Protein AF-H9FMF4-F1 (afdb_monomer_lite)

Secondary structure (DSSP, 8-state):
-HHHHHHHHHHHHHHHHHHHHHHHHHGGGTTT---PPPHHHHHHHHHSTT-SS-GGGS--------

Structure (mmCIF, N/CA/C/O backbone):
data_AF-H9FMF4-F1
#
_entry.id   AF-H9FMF4-F1
#
loop_
_atom_site.group_PDB
_atom_site.id
_atom_site.type_symbol
_atom_site.label_atom_id
_atom_site.label_alt_id
_atom_site.label_comp_id
_atom_site.label_asym_id
_atom_site.label_entity_id
_atom_site.label_seq_id
_atom_site.pdbx_PDB_ins_code
_atom_site.Cartn_x
_atom_site.Cartn_y
_atom_site.Cartn_z
_atom_site.occupancy
_atom_site.B_iso_or_equiv
_atom_site.auth_seq_id
_atom_site.auth_comp_id
_atom_site.auth_asym_id
_atom_site.auth_atom_id
_atom_site.pdbx_PDB_model_num
ATOM 1 N N . ASP A 1 1 ? -20.832 17.442 21.534 1.00 72.44 1 ASP A N 1
ATOM 2 C CA . ASP A 1 1 ? -19.873 17.387 22.658 1.00 72.44 1 ASP A CA 1
ATOM 3 C C . ASP A 1 1 ? -19.814 16.012 23.320 1.00 72.44 1 ASP A C 1
ATOM 5 O O . ASP A 1 1 ? -18.862 15.302 23.061 1.00 72.44 1 ASP A O 1
ATOM 9 N N . ASN A 1 2 ? -20.807 15.549 24.097 1.00 83.62 2 ASN A N 1
ATOM 10 C CA . ASN A 1 2 ? -20.680 14.252 24.805 1.00 83.62 2 ASN A CA 1
ATOM 11 C C . ASN A 1 2 ? -20.507 13.029 23.873 1.00 83.62 2 ASN A C 1
ATOM 13 O O . ASN A 1 2 ? -19.676 12.166 24.143 1.00 83.62 2 ASN A O 1
ATOM 17 N N . LEU A 1 3 ? -21.253 12.975 22.762 1.00 91.50 3 LEU A N 1
ATOM 18 C CA . LEU A 1 3 ? -21.086 11.936 21.735 1.00 91.50 3 LEU A CA 1
ATOM 19 C C . LEU A 1 3 ? -19.717 12.025 21.055 1.00 91.50 3 LEU A C 1
ATOM 21 O O . LEU A 1 3 ? -19.048 11.015 20.888 1.00 91.50 3 LEU A O 1
ATOM 25 N N . GLU A 1 4 ? -19.285 13.236 20.720 1.00 94.06 4 GLU A N 1
ATOM 26 C CA . GLU A 1 4 ? -17.999 13.493 20.074 1.00 94.06 4 GLU A CA 1
ATOM 27 C C . GLU A 1 4 ? -16.824 13.098 20.970 1.00 94.06 4 GLU A C 1
ATOM 29 O O . GLU A 1 4 ? -15.927 12.403 20.516 1.00 94.06 4 GLU A O 1
ATOM 34 N N . SER A 1 5 ? -16.851 13.450 22.259 1.00 91.44 5 SER A N 1
ATOM 35 C CA . SER A 1 5 ? -15.802 13.055 23.205 1.00 91.44 5 SER A CA 1
ATOM 36 C C . SER A 1 5 ? -15.731 11.539 23.405 1.00 91.44 5 SER A C 1
ATOM 38 O O . SER A 1 5 ? -14.639 11.002 23.568 1.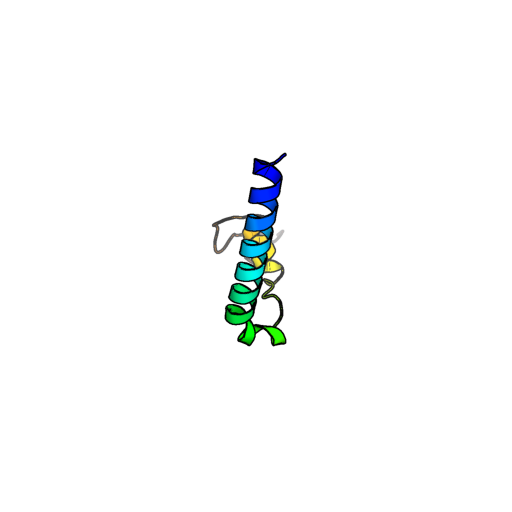00 91.44 5 SER A O 1
ATOM 40 N N . ARG A 1 6 ? -16.874 10.839 23.377 1.00 93.19 6 ARG A N 1
ATOM 41 C CA . ARG A 1 6 ? -16.913 9.369 23.455 1.00 93.19 6 ARG A CA 1
ATOM 42 C C . ARG A 1 6 ? -16.339 8.723 22.198 1.00 93.19 6 ARG A C 1
ATOM 44 O O . ARG A 1 6 ? -15.481 7.859 22.314 1.00 93.19 6 ARG A O 1
ATOM 51 N N . VAL A 1 7 ? -16.763 9.191 21.026 1.00 96.44 7 VAL A N 1
ATOM 52 C CA . VAL A 1 7 ? -16.239 8.717 19.739 1.00 96.44 7 VAL A CA 1
ATOM 53 C C . VAL A 1 7 ? -14.745 9.018 19.618 1.00 96.44 7 VAL A C 1
ATOM 55 O O . VAL A 1 7 ? -13.992 8.172 19.161 1.00 96.44 7 VAL A O 1
ATOM 58 N N . ALA A 1 8 ? -14.280 10.180 20.081 1.00 96.50 8 ALA A N 1
ATOM 59 C CA . ALA A 1 8 ? -12.863 10.535 20.046 1.00 96.50 8 ALA A CA 1
ATOM 60 C C . ALA A 1 8 ? -11.995 9.575 20.876 1.00 96.50 8 ALA A C 1
ATOM 62 O O . ALA A 1 8 ? -10.894 9.224 20.449 1.00 96.50 8 ALA A O 1
ATOM 63 N N . LEU A 1 9 ? -12.482 9.145 22.046 1.00 95.75 9 LEU A N 1
ATOM 64 C CA . LEU A 1 9 ? -11.779 8.164 22.872 1.00 95.75 9 LEU A CA 1
ATOM 65 C C . LEU A 1 9 ? -11.754 6.790 22.195 1.00 95.75 9 LEU A C 1
ATOM 67 O O . LEU A 1 9 ? -10.686 6.201 22.070 1.00 95.75 9 LEU A O 1
ATOM 71 N N . GLU A 1 10 ? -12.902 6.339 21.695 1.00 97.31 10 GLU A N 1
ATOM 72 C CA . GLU A 1 10 ? -13.028 5.069 20.977 1.00 97.31 10 GLU A CA 1
ATOM 73 C C . GLU A 1 10 ? -12.120 5.029 19.738 1.00 97.31 10 GLU A C 1
ATOM 75 O O . GLU A 1 10 ? -11.370 4.077 19.545 1.00 97.31 10 GLU A O 1
ATOM 80 N N . CYS A 1 11 ? -12.088 6.101 18.939 1.00 97.94 11 CYS A N 1
ATOM 81 C CA . CYS A 1 11 ? -11.188 6.204 17.792 1.00 97.94 11 CYS A CA 1
ATOM 82 C C . CYS A 1 11 ? -9.710 6.160 18.199 1.00 97.94 11 CYS A C 1
ATOM 84 O O . CYS A 1 11 ? -8.896 5.610 17.462 1.00 97.94 11 CYS A O 1
ATOM 86 N N . LYS A 1 12 ? -9.343 6.740 19.347 1.00 97.81 12 LYS A N 1
ATOM 87 C CA . LYS A 1 12 ? -7.961 6.705 19.839 1.00 97.81 12 LYS A CA 1
ATOM 88 C C . LYS A 1 12 ? -7.549 5.291 20.242 1.00 97.81 12 LYS A C 1
ATOM 90 O O . LYS A 1 12 ? -6.431 4.884 19.940 1.00 97.81 12 LYS A O 1
ATOM 95 N N . GLU A 1 13 ? -8.433 4.570 20.923 1.00 98.00 13 GLU A N 1
ATOM 96 C CA . GLU A 1 13 ? -8.196 3.186 21.337 1.00 98.00 13 GLU A CA 1
ATOM 97 C C . GLU A 1 13 ? -8.106 2.265 20.116 1.00 98.00 13 GLU A C 1
ATOM 99 O O . GLU A 1 13 ? -7.101 1.577 19.955 1.00 98.00 13 GLU A O 1
ATOM 104 N N . ALA A 1 14 ? -9.066 2.361 19.192 1.00 98.19 14 ALA A N 1
ATOM 105 C CA . ALA A 1 14 ? -9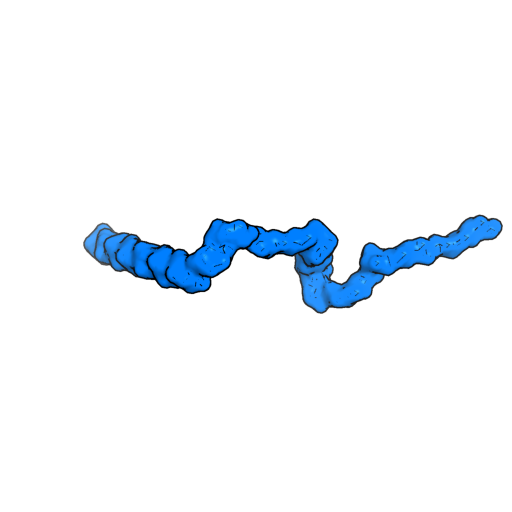.060 1.595 17.947 1.00 98.19 14 ALA A CA 1
ATOM 106 C C . ALA A 1 14 ? -7.825 1.887 17.074 1.00 98.19 14 ALA A C 1
ATOM 108 O O . ALA A 1 14 ? -7.283 0.988 16.436 1.00 98.19 14 ALA A O 1
ATOM 109 N N . PHE A 1 15 ? -7.345 3.136 17.045 1.00 98.25 15 PHE A N 1
ATOM 110 C CA . PHE A 1 15 ? -6.117 3.483 16.327 1.00 98.25 15 PHE A CA 1
ATOM 111 C C . PHE A 1 15 ? -4.872 2.858 16.969 1.00 98.25 15 PHE A C 1
ATOM 113 O O . PHE A 1 15 ? -3.984 2.404 16.252 1.00 98.25 15 PHE A O 1
ATOM 120 N N . ALA A 1 16 ? -4.799 2.833 18.303 1.00 98.19 16 ALA A N 1
ATOM 121 C CA . ALA A 1 16 ? -3.685 2.214 19.015 1.00 98.19 16 ALA A CA 1
ATOM 122 C C . ALA A 1 16 ? -3.655 0.692 18.803 1.00 98.19 16 ALA A C 1
ATOM 124 O O . ALA A 1 16 ? -2.589 0.145 18.540 1.00 98.19 16 ALA A O 1
ATOM 125 N N . GLU A 1 17 ? -4.818 0.039 18.852 1.00 98.31 17 GLU A N 1
ATOM 126 C CA . GLU A 1 17 ? -4.967 -1.388 18.539 1.00 98.31 17 GLU A CA 1
ATOM 127 C C . GLU A 1 17 ? -4.511 -1.684 17.106 1.00 98.31 17 GLU A C 1
ATOM 129 O O . GLU A 1 17 ? -3.618 -2.502 16.898 1.00 98.31 17 GLU A O 1
ATOM 134 N N . LEU A 1 18 ? -5.000 -0.912 16.128 1.00 98.31 18 LEU A N 1
ATOM 135 C CA . LEU A 1 18 ? -4.581 -1.048 14.734 1.00 98.31 18 LEU A CA 1
ATOM 136 C C . LEU A 1 18 ? -3.069 -0.846 14.551 1.00 98.31 18 LEU A C 1
ATOM 138 O O . LEU A 1 18 ? -2.445 -1.533 13.746 1.00 98.31 18 LEU A O 1
ATOM 142 N N . GLN A 1 19 ? -2.465 0.106 15.267 1.00 97.31 19 GLN A N 1
ATOM 143 C CA . GLN A 1 19 ? -1.023 0.335 15.196 1.00 97.31 19 GLN A CA 1
ATOM 144 C C . GLN A 1 19 ? -0.239 -0.884 15.699 1.00 97.31 19 GLN A C 1
ATOM 146 O O . GLN A 1 19 ? 0.754 -1.257 15.071 1.00 97.31 19 GLN A O 1
ATOM 151 N N . THR A 1 20 ? -0.670 -1.492 16.807 1.00 97.06 20 THR A N 1
ATOM 152 C CA . THR A 1 20 ? -0.064 -2.717 17.339 1.00 97.06 20 THR A CA 1
ATOM 153 C C . THR A 1 20 ? -0.214 -3.872 16.353 1.00 97.06 20 THR A C 1
ATOM 155 O O . THR A 1 20 ? 0.795 -4.472 15.993 1.00 97.06 20 THR A O 1
ATOM 158 N N . ASP A 1 21 ? -1.419 -4.104 15.828 1.00 97.31 21 ASP A N 1
ATOM 159 C CA . ASP A 1 21 ? -1.692 -5.175 14.862 1.00 97.31 21 ASP A CA 1
ATOM 160 C C . ASP A 1 21 ? -0.826 -5.056 13.601 1.00 97.31 21 ASP A C 1
ATOM 162 O O . ASP A 1 21 ? -0.234 -6.032 13.134 1.00 97.31 21 ASP A O 1
ATOM 166 N N . ILE A 1 22 ? -0.725 -3.846 13.038 1.00 94.81 22 ILE A N 1
ATOM 167 C CA . ILE A 1 22 ? 0.093 -3.599 11.847 1.00 94.81 22 ILE A CA 1
ATOM 168 C C . ILE A 1 22 ? 1.573 -3.810 12.155 1.00 94.81 22 ILE A C 1
ATOM 170 O O . ILE A 1 22 ? 2.259 -4.436 11.351 1.00 94.81 22 ILE A O 1
ATOM 174 N N . HIS A 1 23 ? 2.066 -3.330 13.299 1.00 92.25 23 HIS A N 1
ATOM 175 C CA . HIS A 1 23 ? 3.467 -3.510 13.674 1.00 92.25 23 HIS A CA 1
ATOM 176 C C . HIS A 1 23 ? 3.820 -4.987 13.882 1.00 92.25 23 HIS A C 1
ATOM 178 O O . HIS A 1 23 ? 4.871 -5.430 13.424 1.00 92.25 23 HIS A O 1
ATOM 184 N N . GLU A 1 24 ? 2.932 -5.767 14.501 1.00 94.31 24 GLU A N 1
ATOM 185 C CA . GLU A 1 24 ? 3.106 -7.214 14.636 1.00 94.31 24 GLU A CA 1
ATOM 186 C C . GLU A 1 24 ? 3.133 -7.903 13.262 1.00 94.31 24 GLU A C 1
ATOM 188 O O . GLU A 1 24 ? 4.044 -8.690 12.990 1.00 94.31 24 GLU A O 1
ATOM 193 N N . LEU A 1 25 ? 2.204 -7.553 12.361 1.00 92.38 25 LEU A N 1
ATOM 194 C CA . LEU A 1 25 ? 2.115 -8.126 11.013 1.00 92.38 25 LEU A CA 1
ATOM 195 C C . LEU A 1 25 ? 3.319 -7.776 10.128 1.00 92.38 25 LEU A C 1
ATOM 197 O O . LEU A 1 25 ? 3.734 -8.590 9.303 1.00 92.38 25 LEU A O 1
ATOM 201 N N . THR A 1 26 ? 3.864 -6.565 10.259 1.00 90.25 26 THR A N 1
ATOM 202 C CA . THR A 1 26 ? 4.993 -6.091 9.446 1.00 90.25 26 THR A CA 1
ATOM 203 C C . THR A 1 26 ? 6.347 -6.224 10.139 1.00 90.25 26 THR A C 1
ATOM 205 O O . THR A 1 26 ? 7.335 -5.761 9.579 1.00 90.25 26 THR A O 1
ATOM 208 N N . SER A 1 27 ? 6.421 -6.850 11.315 1.00 87.94 27 SER A N 1
ATOM 209 C CA . SER A 1 27 ? 7.650 -6.964 12.118 1.00 87.94 27 SER A CA 1
ATOM 210 C C . SER A 1 27 ? 8.841 -7.557 11.346 1.00 87.94 27 SER A C 1
ATOM 212 O O . SER A 1 27 ? 9.957 -7.046 11.432 1.00 87.94 27 SER A O 1
ATOM 214 N N . ASP A 1 28 ? 8.605 -8.562 10.498 1.00 85.62 28 ASP A N 1
ATOM 215 C CA . ASP A 1 28 ? 9.638 -9.167 9.638 1.00 85.62 28 ASP A CA 1
ATOM 216 C C . ASP A 1 28 ? 10.185 -8.205 8.559 1.00 85.62 28 ASP A C 1
ATOM 218 O O . ASP A 1 28 ? 11.257 -8.431 7.990 1.00 85.62 28 ASP A O 1
ATOM 222 N N . LEU A 1 29 ? 9.457 -7.125 8.256 1.00 84.75 29 LEU A N 1
ATOM 223 C CA . LEU A 1 29 ? 9.805 -6.121 7.247 1.00 84.75 29 LEU A CA 1
ATOM 224 C C . LEU A 1 29 ? 10.540 -4.905 7.831 1.00 84.75 29 LEU A C 1
ATOM 226 O O . LEU A 1 29 ? 11.024 -4.078 7.055 1.00 84.75 29 LEU A O 1
ATOM 230 N N . ASP A 1 30 ? 10.686 -4.802 9.157 1.00 79.25 30 ASP A N 1
ATOM 231 C CA . ASP A 1 30 ? 11.290 -3.638 9.830 1.00 79.25 30 ASP A CA 1
ATOM 232 C C . ASP A 1 30 ? 12.727 -3.338 9.354 1.00 79.25 30 ASP A C 1
ATOM 234 O O . ASP A 1 30 ? 13.170 -2.190 9.370 1.00 79.25 30 ASP A O 1
ATOM 238 N N . GLY A 1 31 ? 13.454 -4.348 8.863 1.00 76.25 31 GLY A N 1
ATOM 239 C CA . GLY A 1 31 ? 14.780 -4.178 8.256 1.00 76.25 31 GLY A CA 1
ATOM 240 C C . GLY A 1 31 ? 14.779 -3.939 6.740 1.00 76.25 31 GLY A C 1
ATOM 241 O O . GLY A 1 31 ? 15.773 -3.457 6.198 1.00 76.25 31 GLY A O 1
ATOM 242 N N . ALA A 1 32 ? 13.690 -4.281 6.046 1.00 84.00 32 ALA A N 1
ATOM 243 C CA . ALA A 1 32 ? 13.569 -4.165 4.591 1.00 84.00 32 ALA A CA 1
ATOM 244 C C . ALA A 1 32 ? 13.102 -2.768 4.146 1.00 84.00 32 ALA A C 1
ATOM 246 O O . ALA A 1 32 ? 13.398 -2.343 3.028 1.00 84.00 32 ALA A O 1
ATOM 247 N N . GLY A 1 33 ? 12.406 -2.041 5.026 1.00 85.12 33 GLY A N 1
ATOM 248 C CA . GLY A 1 33 ? 11.833 -0.733 4.720 1.00 85.12 33 GLY A CA 1
ATOM 249 C C . GLY A 1 33 ? 10.629 -0.813 3.774 1.00 85.12 33 GLY A C 1
ATOM 250 O O . GLY A 1 33 ? 10.053 -1.873 3.539 1.00 85.12 33 GLY A O 1
ATOM 251 N N . ILE A 1 34 ? 10.215 0.337 3.236 1.00 89.56 34 ILE A N 1
ATOM 252 C CA . ILE A 1 34 ? 9.047 0.426 2.348 1.00 89.56 34 ILE A CA 1
ATOM 253 C C . ILE A 1 34 ? 9.381 -0.211 0.983 1.00 89.56 34 ILE A C 1
ATOM 255 O O . ILE A 1 34 ? 10.369 0.191 0.361 1.00 89.56 34 ILE A O 1
ATOM 259 N N . PRO A 1 35 ? 8.549 -1.135 0.459 1.00 90.31 35 PRO A N 1
ATOM 260 C CA . PRO A 1 35 ? 8.769 -1.763 -0.842 1.00 90.31 35 PRO A CA 1
ATOM 261 C C . PRO A 1 35 ? 8.391 -0.806 -1.981 1.00 90.31 35 PRO A C 1
ATOM 263 O O . PRO A 1 35 ? 7.311 -0.888 -2.571 1.00 90.31 35 PRO A O 1
ATOM 266 N N . PHE A 1 36 ? 9.278 0.137 -2.289 1.00 94.50 36 PHE A N 1
ATOM 267 C CA . PHE A 1 36 ? 9.089 1.040 -3.420 1.00 94.50 36 PHE A CA 1
ATOM 268 C C . PHE A 1 36 ? 9.184 0.287 -4.750 1.00 94.50 36 PHE A C 1
ATOM 270 O O . PHE A 1 36 ? 10.053 -0.561 -4.949 1.00 94.50 36 PHE A O 1
ATOM 277 N N . LEU A 1 37 ? 8.305 0.641 -5.687 1.00 96.06 37 LEU A N 1
ATOM 278 C CA . LEU A 1 37 ? 8.428 0.207 -7.074 1.00 96.06 37 LEU A CA 1
ATOM 279 C C . LEU A 1 37 ? 9.602 0.933 -7.734 1.00 96.06 37 LEU A C 1
ATOM 281 O O . LEU A 1 37 ? 9.846 2.110 -7.455 1.00 96.06 37 LEU A O 1
ATOM 285 N N . ASP A 1 38 ? 10.287 0.262 -8.657 1.00 94.12 38 ASP A N 1
ATOM 286 C CA . ASP A 1 38 ? 11.233 0.950 -9.525 1.00 94.12 38 ASP A CA 1
ATOM 287 C C . ASP A 1 38 ? 10.508 2.027 -10.350 1.00 94.12 38 ASP A C 1
ATOM 289 O O . ASP A 1 38 ? 9.309 1.935 -10.638 1.00 94.12 38 ASP A O 1
ATOM 293 N N . TYR A 1 39 ? 11.248 3.069 -10.732 1.00 94.31 39 TYR A N 1
ATOM 294 C CA . TYR A 1 39 ? 10.688 4.235 -11.413 1.00 94.31 39 TYR A CA 1
ATOM 295 C C . TYR A 1 39 ? 9.877 3.860 -12.661 1.00 94.31 39 TYR A C 1
ATOM 297 O O . TYR A 1 39 ? 8.812 4.431 -12.903 1.00 94.31 39 TYR A O 1
ATOM 305 N N . ARG A 1 40 ? 10.347 2.880 -13.442 1.00 91.75 40 ARG A N 1
ATOM 306 C CA . ARG A 1 40 ? 9.676 2.454 -14.673 1.00 91.75 40 ARG A CA 1
ATOM 307 C C . ARG A 1 40 ? 8.348 1.778 -14.341 1.00 91.75 40 ARG A C 1
ATOM 309 O O . ARG A 1 40 ? 7.325 2.172 -14.889 1.00 91.75 40 ARG A O 1
ATOM 316 N N . THR A 1 41 ? 8.326 0.830 -13.409 1.00 93.00 41 THR A N 1
ATOM 317 C CA . THR A 1 41 ? 7.078 0.175 -12.985 1.00 93.00 41 THR A CA 1
ATOM 318 C C . THR A 1 41 ? 6.083 1.174 -12.391 1.00 93.00 41 THR A C 1
ATOM 320 O O . THR A 1 41 ? 4.900 1.147 -12.736 1.00 93.00 41 THR A O 1
ATOM 323 N N . TYR A 1 42 ? 6.550 2.091 -11.537 1.00 95.25 42 TYR A N 1
ATOM 324 C CA . TYR A 1 42 ? 5.713 3.142 -10.956 1.00 95.25 42 TYR A CA 1
ATOM 325 C C . TYR A 1 42 ? 5.086 4.033 -12.036 1.00 95.25 42 TYR A C 1
ATOM 327 O O . TYR A 1 42 ? 3.865 4.185 -12.089 1.00 95.25 42 TYR A O 1
ATOM 335 N N . THR A 1 43 ? 5.910 4.588 -12.927 1.00 94.75 43 THR A N 1
ATOM 336 C CA . THR A 1 43 ? 5.442 5.499 -13.981 1.00 94.75 43 THR A CA 1
ATOM 337 C C . THR A 1 43 ? 4.474 4.819 -14.937 1.00 94.75 43 THR A C 1
ATOM 339 O O . THR A 1 43 ? 3.470 5.425 -15.301 1.00 94.75 43 THR A O 1
ATOM 342 N N . MET A 1 44 ? 4.700 3.550 -15.277 1.00 95.12 44 MET A N 1
ATOM 343 C CA . MET A 1 44 ? 3.777 2.787 -16.114 1.00 95.12 44 MET A CA 1
ATOM 344 C C . MET A 1 44 ? 2.405 2.609 -15.467 1.00 95.12 44 MET A C 1
ATOM 346 O O . MET A 1 44 ? 1.398 2.882 -16.115 1.00 95.12 44 MET A O 1
ATOM 350 N N . ARG A 1 45 ? 2.345 2.229 -14.184 1.00 94.12 45 ARG A N 1
ATOM 351 C CA . ARG A 1 45 ? 1.065 2.075 -13.469 1.00 94.12 45 ARG A CA 1
ATOM 352 C C . ARG A 1 45 ? 0.290 3.387 -13.345 1.00 94.12 45 ARG A C 1
ATOM 354 O O . ARG A 1 45 ? -0.936 3.358 -13.362 1.00 94.12 45 ARG A O 1
ATOM 361 N N . VAL A 1 46 ? 0.993 4.512 -13.205 1.00 95.62 46 VAL A N 1
ATOM 362 C CA . VAL A 1 46 ? 0.381 5.842 -13.053 1.00 95.62 46 VAL A CA 1
ATOM 363 C C . VAL A 1 46 ? -0.094 6.404 -14.391 1.00 95.62 46 VAL A C 1
ATOM 365 O O . VAL A 1 46 ? -1.215 6.895 -14.482 1.00 95.62 46 VAL A O 1
ATOM 368 N N . LEU A 1 47 ? 0.751 6.356 -15.423 1.00 95.69 47 LEU A N 1
ATOM 369 C CA . LEU A 1 47 ? 0.461 6.976 -16.719 1.00 95.69 47 LEU A CA 1
ATOM 370 C C . LEU A 1 47 ? -0.430 6.098 -17.608 1.00 95.69 47 LEU A C 1
ATOM 372 O O . LEU A 1 47 ? -1.204 6.626 -18.403 1.00 95.69 47 LEU A O 1
ATOM 376 N N . PHE A 1 48 ? -0.337 4.773 -17.469 1.00 94.69 48 PHE A N 1
ATOM 377 C CA . PHE A 1 48 ? -1.031 3.792 -18.307 1.00 94.69 48 PHE A CA 1
ATOM 378 C C . PHE A 1 48 ? -1.672 2.687 -17.441 1.00 94.69 48 PHE A C 1
ATOM 380 O O . PHE A 1 48 ? -1.246 1.529 -17.476 1.00 94.69 48 PHE A O 1
ATOM 387 N N . PRO A 1 49 ? -2.686 3.022 -16.623 1.00 95.19 49 PRO A N 1
ATOM 388 C CA . PRO A 1 49 ? -3.252 2.097 -15.646 1.00 95.19 49 PRO A CA 1
ATOM 389 C C . PRO A 1 49 ? -3.888 0.872 -16.314 1.00 95.19 49 PRO A C 1
ATOM 391 O O . PRO A 1 49 ? -4.693 0.995 -17.234 1.00 95.19 49 PRO A O 1
ATOM 394 N N . GLY A 1 50 ? -3.538 -0.319 -15.823 1.00 90.38 50 GLY A N 1
ATOM 395 C CA . GLY A 1 50 ? -4.072 -1.594 -16.318 1.00 90.38 50 GLY A CA 1
ATOM 396 C C . GLY A 1 50 ? -3.536 -2.036 -17.683 1.00 90.38 50 GLY A C 1
ATOM 397 O O . GLY A 1 50 ? -4.009 -3.042 -18.206 1.00 90.38 50 GLY A O 1
ATOM 398 N N . ILE A 1 51 ? -2.568 -1.314 -18.260 1.00 89.88 51 ILE A N 1
ATOM 399 C CA . ILE A 1 51 ? -1.926 -1.694 -19.520 1.00 89.88 51 ILE A CA 1
ATOM 400 C C . ILE A 1 51 ? -0.571 -2.328 -19.225 1.00 89.88 51 ILE A C 1
ATOM 402 O O . ILE A 1 51 ? 0.357 -1.674 -18.746 1.00 89.88 51 ILE A O 1
ATOM 406 N N . GLU A 1 52 ? -0.453 -3.602 -19.574 1.00 83.25 52 GLU A N 1
ATOM 407 C CA . GLU A 1 52 ? 0.818 -4.318 -19.623 1.00 83.25 52 GLU A CA 1
ATOM 408 C C . GLU A 1 52 ? 1.446 -4.150 -21.018 1.00 83.25 52 GLU A C 1
ATOM 410 O O . GLU A 1 52 ? 0.743 -3.935 -22.007 1.00 83.25 52 GLU A O 1
ATOM 415 N N . ASP A 1 53 ? 2.778 -4.178 -21.106 1.00 84.31 53 ASP A N 1
ATOM 416 C CA . ASP A 1 53 ? 3.528 -4.097 -22.374 1.00 84.31 53 ASP A CA 1
ATOM 417 C C . ASP A 1 53 ? 3.192 -2.901 -23.283 1.00 84.31 53 ASP A C 1
ATOM 419 O O . ASP A 1 53 ? 3.178 -2.998 -24.522 1.00 84.31 53 ASP A O 1
ATOM 423 N N . HIS A 1 54 ? 2.958 -1.740 -22.662 1.00 89.50 54 HIS A N 1
ATOM 424 C CA . HIS A 1 54 ? 2.686 -0.495 -23.374 1.00 89.50 54 HIS A CA 1
ATOM 425 C C . HIS A 1 54 ? 3.785 -0.199 -24.417 1.00 89.50 54 HIS A C 1
ATOM 427 O O . HIS A 1 54 ? 4.970 -0.336 -24.103 1.00 89.50 54 HIS A O 1
ATOM 433 N N . PRO A 1 55 ? 3.447 0.279 -25.631 1.00 88.38 55 PRO A N 1
ATOM 434 C CA . PRO A 1 55 ? 4.421 0.531 -26.697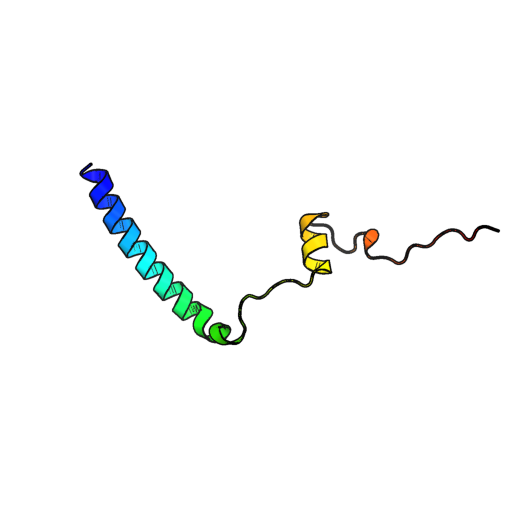 1.00 88.38 55 PRO A CA 1
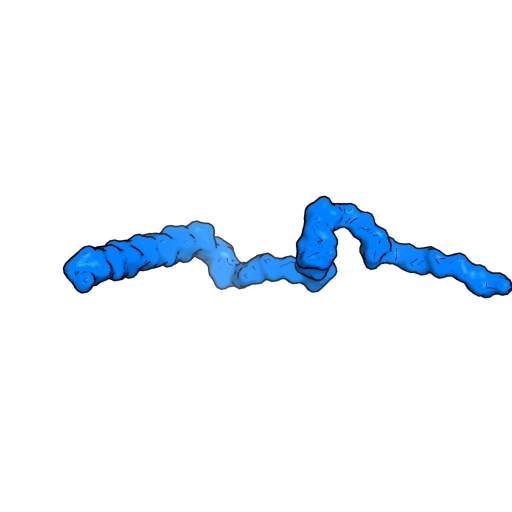ATOM 435 C C . PRO A 1 55 ? 5.604 1.428 -26.308 1.00 88.38 55 PRO A C 1
ATOM 437 O O . PRO A 1 55 ? 6.687 1.261 -26.850 1.00 88.38 55 PRO A O 1
ATOM 440 N N . VAL A 1 56 ? 5.426 2.327 -25.332 1.00 89.06 56 VAL A N 1
ATOM 441 C CA . VAL A 1 56 ? 6.500 3.183 -24.775 1.00 89.06 56 VAL A CA 1
ATOM 442 C C . VAL A 1 56 ? 7.661 2.392 -24.159 1.00 89.06 56 VAL A C 1
ATOM 444 O O . VAL A 1 56 ? 8.738 2.934 -23.944 1.00 89.06 56 VAL A O 1
ATOM 447 N N . LEU A 1 57 ? 7.435 1.117 -23.843 1.00 86.62 57 LEU A N 1
ATOM 448 C CA . LEU A 1 57 ? 8.439 0.215 -23.295 1.00 86.62 57 LEU A CA 1
ATOM 449 C C . LEU A 1 57 ? 9.281 -0.477 -24.369 1.00 86.62 57 LEU A C 1
ATOM 451 O O . LEU A 1 57 ? 10.237 -1.162 -24.009 1.00 86.62 57 LEU A O 1
ATOM 455 N N . ARG A 1 58 ? 8.902 -0.342 -25.644 1.00 87.31 58 ARG A N 1
ATOM 456 C CA . ARG A 1 58 ? 9.572 -0.955 -26.792 1.00 87.31 58 ARG A CA 1
ATOM 457 C C . ARG A 1 58 ? 10.591 0.017 -27.370 1.00 87.31 58 ARG A C 1
ATOM 459 O O . ARG A 1 58 ? 10.407 1.232 -27.288 1.00 87.31 58 ARG A O 1
ATOM 466 N N . ASP A 1 59 ? 11.633 -0.526 -27.988 1.00 83.12 59 ASP A N 1
ATOM 467 C CA . ASP A 1 59 ? 12.575 0.288 -28.745 1.00 83.12 59 ASP A CA 1
ATOM 468 C C . ASP A 1 59 ? 11.846 1.004 -29.886 1.00 83.12 59 ASP A C 1
ATOM 470 O O . ASP A 1 59 ? 11.004 0.428 -30.581 1.00 83.12 59 ASP A O 1
ATOM 474 N N . LEU A 1 60 ? 12.152 2.289 -30.058 1.00 80.38 60 LEU A N 1
ATOM 475 C CA . LEU A 1 60 ? 11.557 3.086 -31.116 1.00 80.38 60 LEU A CA 1
ATOM 476 C C . LEU A 1 60 ? 12.181 2.683 -32.455 1.00 80.38 60 LEU A C 1
ATOM 478 O O . LEU A 1 60 ? 13.293 3.096 -32.785 1.00 80.38 60 LEU A O 1
ATOM 482 N N . GLU A 1 61 ? 11.447 1.915 -33.253 1.00 76.69 61 GLU A N 1
ATOM 483 C CA . GLU A 1 61 ? 11.785 1.704 -34.657 1.00 76.69 61 GLU A CA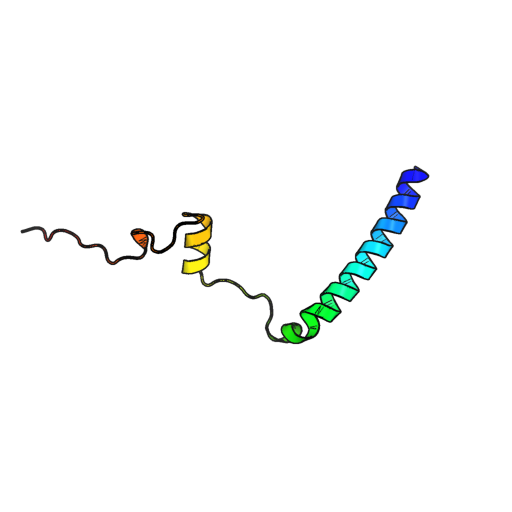 1
ATOM 484 C C . GLU A 1 61 ? 11.503 2.998 -35.431 1.00 76.69 61 GLU A C 1
ATOM 486 O O . GLU A 1 61 ? 10.383 3.264 -35.864 1.00 76.69 61 GLU A O 1
ATOM 491 N N . VAL A 1 62 ? 12.521 3.848 -35.578 1.00 76.38 62 VAL A N 1
ATOM 492 C CA . VAL A 1 62 ? 12.445 4.999 -36.482 1.00 76.38 62 VAL A CA 1
ATOM 493 C C . VAL A 1 62 ? 12.688 4.476 -37.897 1.00 76.38 62 VAL A C 1
ATOM 495 O O . VAL A 1 62 ? 13.765 3.924 -38.146 1.00 76.38 62 VAL A O 1
ATOM 498 N N . PRO A 1 63 ? 11.743 4.635 -38.845 1.00 73.75 63 PRO A N 1
ATOM 499 C CA . PRO A 1 63 ? 12.014 4.340 -40.242 1.00 73.75 63 PRO A CA 1
ATOM 500 C C . PRO A 1 63 ? 13.232 5.159 -40.659 1.00 73.75 63 PRO A C 1
ATOM 502 O O . PRO A 1 63 ? 13.204 6.389 -40.599 1.00 73.75 63 PRO A O 1
ATOM 505 N N . GLY A 1 64 ? 14.325 4.470 -40.995 1.00 69.81 64 GLY A N 1
ATOM 506 C CA . GLY A 1 64 ? 15.571 5.119 -41.372 1.00 69.81 64 GLY A CA 1
ATOM 507 C C . GLY A 1 64 ? 15.294 6.132 -42.474 1.00 69.81 64 GLY A C 1
ATOM 508 O O . GLY A 1 64 ? 14.749 5.769 -43.517 1.00 69.81 64 GLY A O 1
ATOM 509 N N . TYR A 1 65 ? 15.648 7.394 -42.227 1.00 58.03 65 TYR A N 1
ATOM 510 C CA . TYR A 1 65 ? 15.747 8.392 -43.284 1.00 58.03 65 TYR A CA 1
ATOM 511 C C . TYR A 1 65 ? 16.735 7.836 -44.319 1.00 58.03 65 TYR A C 1
ATOM 513 O O . TYR A 1 65 ? 17.936 7.757 -44.057 1.00 58.03 65 TYR A O 1
ATOM 521 N N . ARG A 1 66 ? 16.199 7.358 -45.442 1.00 50.47 66 ARG A N 1
ATOM 522 C CA . ARG A 1 66 ? 16.946 7.080 -46.667 1.00 50.47 66 ARG A CA 1
ATOM 523 C C . ARG A 1 66 ? 16.912 8.313 -47.548 1.00 50.47 66 ARG A C 1
ATOM 525 O O . ARG A 1 66 ? 15.819 8.913 -47.646 1.00 50.47 66 ARG A O 1
#

pLDDT: mean 89.35, std 9.41, range [50.47, 98.31]

Organism: Macaca 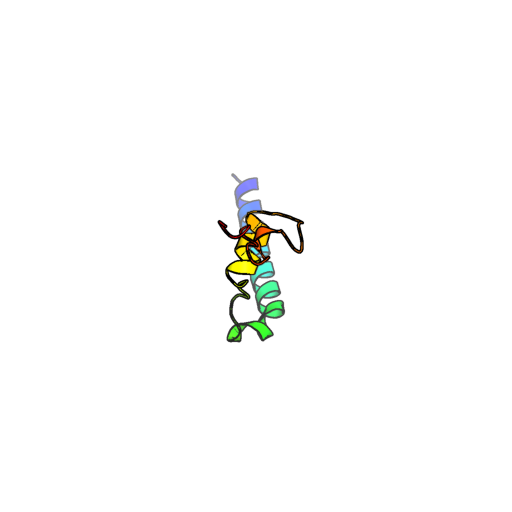mulatta (NCBI:txid9544)

InterPro domains:
  IPR008936 Rho GTPase activation protein [G3DSA:1.10.506.10] (1-65)
  IPR013548 Plexin, cytoplasmic RasGAP domain [PF08337] (33-63)
  IPR031148 Plexin family [PTHR22625] (1-64)

Sequence (66 aa):
DNLESRVALECKEAFAELQTDIHELTSDLDGAGIPFLDYRTYTMRVLFPGIEDHPVLRDLEVPGYR

Radius of gyration: 23.62 Å; chains: 1; bounding box: 38×27×72 Å

Foldseek 3Di:
DVVVVVVVVVVVVVVVVVVVVVCVVCVVCPVVPDPDDDPVVVCCCVVPNPDDPPCVVDDDPDPDDD